Protein AF-A0A3P6BP16-F1 (afdb_monomer)

pLDDT: mean 71.6, std 18.31, range [32.06, 95.88]

Structure (mmCIF, N/CA/C/O backbone):
data_AF-A0A3P6BP16-F1
#
_entry.id   AF-A0A3P6BP16-F1
#
loop_
_atom_site.group_PDB
_atom_site.id
_atom_site.type_symbol
_atom_site.label_atom_id
_atom_site.label_alt_id
_atom_site.label_comp_id
_atom_site.label_asym_id
_atom_site.label_entity_id
_atom_site.label_seq_id
_atom_site.pdbx_PDB_ins_code
_atom_site.Cartn_x
_atom_site.Cartn_y
_atom_site.Cartn_z
_atom_site.occupancy
_atom_site.B_iso_or_equiv
_atom_site.auth_seq_id
_atom_site.auth_comp_id
_atom_site.auth_asym_id
_atom_site.auth_atom_id
_atom_site.pdbx_PDB_model_num
ATOM 1 N N . MET A 1 1 ? 24.454 -41.498 15.117 1.00 43.28 1 MET A N 1
ATOM 2 C CA . MET A 1 1 ? 23.565 -40.425 14.625 1.00 43.28 1 MET A CA 1
ATOM 3 C C . MET A 1 1 ? 24.424 -39.395 13.906 1.00 43.28 1 MET A C 1
ATOM 5 O O . MET A 1 1 ? 25.051 -38.632 14.609 1.00 43.28 1 MET A O 1
ATOM 9 N N . CYS A 1 2 ? 24.535 -39.438 12.570 1.00 41.72 2 CYS A N 1
ATOM 10 C CA . CYS A 1 2 ? 25.146 -38.381 11.728 1.00 41.72 2 CYS A CA 1
ATOM 11 C C . CYS A 1 2 ? 24.807 -38.593 10.228 1.00 4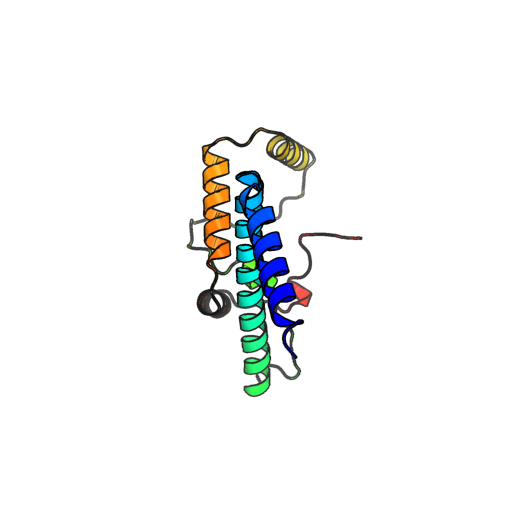1.72 2 CYS A C 1
ATOM 13 O O . CYS A 1 2 ? 25.635 -38.348 9.363 1.00 41.72 2 CYS A O 1
ATOM 15 N N . TYR A 1 3 ? 23.610 -39.095 9.896 1.00 34.28 3 TYR A N 1
ATOM 16 C CA . TYR A 1 3 ? 23.194 -39.267 8.489 1.00 34.28 3 TYR A CA 1
ATOM 17 C C . TYR A 1 3 ? 22.242 -38.163 7.995 1.00 34.28 3 TYR A C 1
ATOM 19 O O . TYR A 1 3 ? 22.070 -38.012 6.794 1.00 34.28 3 TYR A O 1
ATOM 27 N N . GLY A 1 4 ? 21.652 -37.359 8.891 1.00 39.31 4 GLY A N 1
ATOM 28 C CA . GLY A 1 4 ? 20.679 -36.318 8.521 1.00 39.31 4 GLY A CA 1
ATOM 29 C C . GLY A 1 4 ? 21.294 -35.009 8.007 1.00 39.31 4 GLY A C 1
ATOM 30 O O . GLY A 1 4 ? 20.729 -34.375 7.123 1.00 39.31 4 GLY A O 1
ATOM 31 N N . THR A 1 5 ? 22.466 -34.613 8.513 1.00 46.94 5 THR A N 1
ATOM 32 C CA . THR A 1 5 ? 23.090 -33.316 8.179 1.00 46.94 5 THR A CA 1
ATOM 33 C C . THR A 1 5 ? 23.734 -33.315 6.791 1.00 46.94 5 THR A C 1
ATOM 35 O O . THR A 1 5 ? 23.593 -32.349 6.047 1.00 46.94 5 THR A O 1
ATOM 38 N N . LEU A 1 6 ? 24.344 -34.440 6.397 1.00 44.06 6 LEU A N 1
ATOM 39 C CA . LEU A 1 6 ? 24.970 -34.617 5.081 1.00 44.06 6 LEU A CA 1
ATOM 40 C C . LEU A 1 6 ? 23.956 -34.535 3.934 1.00 44.06 6 LEU A C 1
ATOM 42 O O . LEU A 1 6 ? 24.267 -33.981 2.888 1.00 44.06 6 LEU A O 1
ATOM 46 N N . VAL A 1 7 ? 22.729 -35.030 4.126 1.00 50.59 7 VAL A N 1
ATOM 47 C CA . VAL A 1 7 ? 21.682 -34.947 3.094 1.00 50.59 7 VAL A CA 1
ATOM 48 C C . VAL A 1 7 ? 21.202 -33.504 2.926 1.00 50.59 7 VAL A C 1
ATOM 50 O O . VAL A 1 7 ? 20.963 -33.077 1.804 1.00 50.59 7 VAL A O 1
ATOM 53 N N . CYS A 1 8 ? 21.131 -32.723 4.007 1.00 45.81 8 CYS A N 1
ATOM 54 C CA . CYS A 1 8 ? 20.711 -31.322 3.952 1.00 45.81 8 CYS A CA 1
ATOM 55 C C . CYS A 1 8 ? 21.766 -30.432 3.269 1.00 45.81 8 CYS A C 1
ATOM 57 O O . CYS A 1 8 ? 21.426 -29.632 2.399 1.00 45.81 8 CYS A O 1
ATOM 59 N N . GLU A 1 9 ? 23.053 -30.629 3.574 1.00 45.97 9 GLU A N 1
ATOM 60 C CA . GLU A 1 9 ? 24.145 -29.943 2.869 1.00 45.97 9 GLU A CA 1
ATOM 61 C C . GLU A 1 9 ? 24.253 -30.378 1.405 1.00 45.97 9 GLU A C 1
ATOM 63 O O . GLU A 1 9 ? 24.443 -29.529 0.539 1.00 45.97 9 GLU A O 1
ATOM 68 N N . GLN A 1 10 ? 24.059 -31.665 1.092 1.00 49.94 10 GLN A N 1
ATOM 69 C CA . GLN A 1 10 ? 24.078 -32.156 -0.289 1.00 49.94 10 GLN A CA 1
ATOM 70 C C . GLN A 1 10 ? 22.886 -31.627 -1.102 1.00 49.94 10 GLN A C 1
ATOM 72 O O . GLN A 1 10 ? 23.045 -31.318 -2.282 1.00 49.94 10 GLN A O 1
ATOM 77 N N . VAL A 1 11 ? 21.705 -31.492 -0.487 1.00 54.50 11 VAL A N 1
ATOM 78 C CA . VAL A 1 11 ? 20.506 -30.911 -1.112 1.00 54.50 11 VAL A CA 1
ATOM 79 C C . VAL A 1 11 ? 20.673 -29.404 -1.308 1.00 54.50 11 VAL A C 1
ATOM 81 O O . VAL A 1 11 ? 20.390 -28.924 -2.401 1.00 54.50 11 VAL A O 1
ATOM 84 N N . SER A 1 12 ? 21.227 -28.674 -0.333 1.00 52.12 12 SER A N 1
ATOM 85 C CA . SER A 1 12 ? 21.605 -27.259 -0.497 1.00 52.12 12 SER A CA 1
ATOM 86 C C . SER A 1 12 ? 22.673 -27.070 -1.576 1.00 52.12 12 SER A C 1
ATOM 88 O O . SER A 1 12 ? 22.546 -26.188 -2.421 1.00 52.12 12 SER A O 1
ATOM 90 N N . TYR A 1 13 ? 23.690 -27.934 -1.616 1.00 49.62 13 TYR A N 1
ATOM 91 C CA . TYR A 1 13 ? 24.739 -27.905 -2.633 1.00 49.62 13 TYR A CA 1
ATOM 92 C C . TYR A 1 13 ? 24.188 -28.242 -4.023 1.00 49.62 13 TYR A C 1
ATOM 94 O O . TYR A 1 13 ? 24.570 -27.607 -5.000 1.00 49.62 13 TYR A O 1
ATOM 102 N N . LEU A 1 14 ? 23.250 -29.189 -4.142 1.00 47.31 14 LEU A N 1
ATOM 103 C CA . LEU A 1 14 ? 22.572 -29.507 -5.402 1.00 47.31 14 LEU A CA 1
ATOM 104 C C . LEU A 1 14 ? 21.602 -28.397 -5.837 1.00 47.31 14 LEU A C 1
ATOM 106 O O . LEU A 1 14 ? 21.587 -28.066 -7.018 1.00 47.31 14 LEU A O 1
ATOM 110 N N . LEU A 1 15 ? 20.872 -27.756 -4.919 1.00 51.06 15 LEU A N 1
ATOM 111 C CA . LEU A 1 15 ? 20.064 -26.558 -5.195 1.00 51.06 15 LEU A CA 1
ATOM 112 C C . LEU A 1 15 ? 20.942 -25.387 -5.667 1.00 51.06 15 LEU A C 1
ATOM 114 O O . LEU A 1 15 ? 20.627 -24.735 -6.662 1.00 51.06 15 LEU A O 1
ATOM 118 N N . GLN A 1 16 ? 22.101 -25.179 -5.039 1.00 51.88 16 GLN A N 1
ATOM 119 C CA . GLN A 1 16 ? 23.077 -24.159 -5.432 1.00 51.88 16 GLN A CA 1
ATOM 120 C C . GLN A 1 16 ? 23.767 -24.488 -6.772 1.00 51.88 16 GLN A C 1
ATOM 122 O O . GLN A 1 16 ? 24.038 -23.597 -7.583 1.00 51.88 16 GLN A O 1
ATOM 127 N N . LYS A 1 17 ? 24.003 -25.776 -7.060 1.00 48.69 17 LYS A N 1
ATOM 128 C CA . LYS A 1 17 ? 24.603 -26.258 -8.317 1.00 48.69 17 LYS A CA 1
ATOM 129 C C . LYS A 1 17 ? 23.615 -26.268 -9.490 1.00 48.69 17 LYS A C 1
ATOM 131 O O . LYS A 1 17 ? 24.028 -26.082 -10.631 1.00 48.69 17 LYS A O 1
ATOM 136 N N . MET A 1 18 ? 22.318 -26.432 -9.220 1.00 48.66 18 MET A N 1
ATOM 137 C CA . MET A 1 18 ? 21.248 -26.253 -10.211 1.00 48.66 18 MET A CA 1
ATOM 138 C C . MET A 1 18 ? 20.934 -24.770 -10.458 1.00 48.66 18 MET A C 1
ATOM 140 O O . MET A 1 18 ? 20.564 -24.404 -11.570 1.00 48.66 18 MET A O 1
ATOM 144 N N . SER A 1 19 ? 21.163 -23.903 -9.467 1.00 52.19 19 SER A N 1
ATOM 145 C CA . SER A 1 19 ? 21.047 -22.443 -9.602 1.00 52.19 19 SER A CA 1
ATOM 146 C C . SER A 1 19 ? 22.183 -21.818 -10.434 1.00 52.19 19 SER A C 1
ATOM 148 O O . SER A 1 19 ? 21.982 -20.841 -11.149 1.00 52.19 19 SER A O 1
ATOM 150 N N . SER A 1 20 ? 23.375 -22.418 -10.455 1.00 52.59 20 SER A N 1
ATOM 151 C CA . SER A 1 20 ? 24.569 -21.828 -11.094 1.00 52.59 20 SER A CA 1
ATOM 152 C C . SER A 1 20 ? 24.639 -21.951 -12.627 1.00 52.59 20 SER A C 1
ATOM 154 O O . SER A 1 20 ? 25.635 -21.548 -13.228 1.00 52.59 20 SER A O 1
ATOM 156 N N . ARG A 1 21 ? 23.592 -22.469 -13.286 1.00 53.81 21 ARG A N 1
ATOM 157 C CA . ARG A 1 21 ? 23.443 -22.440 -14.757 1.00 53.81 21 ARG A CA 1
ATOM 158 C C . ARG A 1 21 ? 22.032 -22.064 -15.201 1.00 53.81 21 ARG A C 1
ATOM 160 O O . ARG A 1 21 ? 21.553 -22.540 -16.229 1.00 53.81 21 ARG A O 1
ATOM 167 N N . CYS A 1 22 ? 21.345 -21.230 -14.432 1.00 58.06 22 CYS A N 1
ATOM 168 C CA . CYS A 1 22 ? 20.142 -20.597 -14.946 1.00 58.06 22 CYS A CA 1
ATOM 169 C C . CYS A 1 22 ? 20.548 -19.534 -15.987 1.00 58.06 22 CYS A C 1
ATOM 171 O O . CYS A 1 22 ? 21.560 -18.850 -15.833 1.00 58.06 22 CYS A O 1
ATOM 173 N N . HIS A 1 23 ? 19.811 -19.441 -17.099 1.00 56.22 23 HIS A N 1
ATOM 174 C CA . HIS A 1 23 ? 20.034 -18.383 -18.088 1.00 56.22 23 HIS A CA 1
ATOM 175 C C . HIS A 1 23 ? 19.978 -17.024 -17.360 1.00 56.22 23 HIS A C 1
ATOM 177 O O . HIS A 1 23 ? 19.139 -16.884 -16.469 1.00 56.22 23 HIS A O 1
ATOM 183 N N . PRO A 1 24 ? 20.792 -16.011 -17.707 1.00 64.81 24 PRO A N 1
ATOM 184 C CA . PRO A 1 24 ? 20.789 -14.716 -17.011 1.00 64.81 24 PRO A CA 1
ATOM 185 C C . PRO A 1 24 ? 19.386 -14.095 -16.860 1.00 64.81 24 PRO A C 1
ATOM 187 O O . PRO A 1 24 ? 19.079 -13.460 -15.854 1.00 64.81 24 PRO A O 1
ATOM 190 N N . ASN A 1 25 ? 18.493 -14.361 -17.821 1.00 67.12 25 ASN A N 1
ATOM 191 C CA . ASN A 1 25 ? 17.085 -13.951 -17.753 1.00 67.12 25 ASN A CA 1
ATOM 192 C C . ASN A 1 25 ? 16.285 -14.653 -16.641 1.00 67.12 25 ASN A C 1
ATOM 194 O O . ASN A 1 25 ? 15.398 -14.038 -16.065 1.00 67.12 25 ASN A O 1
ATOM 198 N N . CYS A 1 26 ? 16.588 -15.910 -16.313 1.00 68.44 26 CYS A N 1
ATOM 199 C CA . CYS A 1 26 ? 15.937 -16.646 -15.227 1.00 68.44 26 CYS A CA 1
ATOM 200 C C . CYS A 1 26 ? 16.364 -16.120 -13.854 1.00 68.44 26 CYS A C 1
ATOM 202 O O . CYS A 1 26 ? 15.523 -15.976 -12.974 1.00 68.44 26 CYS A O 1
ATOM 204 N N . GLN A 1 27 ? 17.646 -15.789 -13.678 1.00 66.12 27 GLN A N 1
ATOM 205 C CA . GLN A 1 27 ? 18.131 -15.186 -12.434 1.00 66.12 27 GLN A CA 1
ATOM 206 C C . GLN A 1 27 ? 17.522 -13.798 -12.217 1.00 66.12 27 GLN A C 1
ATOM 208 O O . GLN A 1 27 ? 17.063 -13.489 -11.121 1.00 66.12 27 GLN A O 1
ATOM 213 N N . ARG A 1 28 ? 17.455 -12.988 -13.281 1.00 66.12 28 ARG A N 1
ATOM 214 C CA . ARG A 1 28 ? 16.801 -11.676 -13.245 1.00 66.12 28 ARG A CA 1
ATOM 215 C C . ARG A 1 28 ? 15.305 -11.796 -12.946 1.00 66.12 28 ARG A C 1
ATOM 217 O O . ARG A 1 28 ? 14.801 -11.032 -12.138 1.00 66.12 28 ARG A O 1
ATOM 224 N N . ALA A 1 29 ? 14.614 -12.763 -13.549 1.00 66.50 29 ALA A N 1
ATOM 225 C CA . ALA A 1 29 ? 13.199 -13.010 -13.275 1.00 66.50 29 ALA A CA 1
ATOM 226 C C . ALA A 1 29 ? 12.953 -13.470 -11.829 1.00 66.50 29 ALA A C 1
ATOM 228 O O . ALA A 1 29 ? 11.989 -13.036 -11.209 1.00 66.50 29 ALA A O 1
ATOM 229 N N . ALA A 1 30 ? 13.830 -14.316 -11.278 1.00 68.62 30 ALA A N 1
ATOM 230 C CA . ALA A 1 30 ? 13.735 -14.761 -9.890 1.00 68.62 30 ALA A CA 1
ATOM 231 C C . ALA A 1 30 ? 13.965 -13.609 -8.900 1.00 68.62 30 ALA A C 1
ATOM 233 O O . ALA A 1 30 ? 13.160 -13.432 -7.992 1.00 68.62 30 ALA A O 1
ATOM 234 N N . ALA A 1 31 ? 15.005 -12.795 -9.115 1.00 66.44 31 ALA A N 1
ATOM 235 C CA . ALA A 1 31 ? 15.277 -11.619 -8.290 1.00 66.44 31 ALA A CA 1
ATOM 236 C C . ALA A 1 31 ? 14.134 -10.595 -8.368 1.00 66.44 31 ALA A C 1
ATOM 238 O O . ALA A 1 31 ? 13.660 -10.131 -7.340 1.00 66.44 31 ALA A O 1
ATOM 239 N N . ALA A 1 32 ? 13.628 -10.317 -9.575 1.00 63.16 32 ALA A N 1
ATOM 240 C CA . ALA A 1 32 ? 12.497 -9.415 -9.781 1.00 63.16 32 ALA A CA 1
ATOM 241 C C . ALA A 1 32 ? 11.216 -9.896 -9.079 1.00 63.16 32 ALA A C 1
ATOM 243 O O . ALA A 1 32 ? 10.436 -9.076 -8.605 1.00 63.16 32 ALA A O 1
ATOM 244 N N . LYS A 1 33 ? 11.006 -11.215 -9.001 1.00 70.19 33 LYS A N 1
ATOM 245 C CA . LYS A 1 33 ? 9.878 -11.804 -8.278 1.00 70.19 33 LYS A CA 1
ATOM 246 C C . LYS A 1 33 ? 10.039 -11.687 -6.759 1.00 70.19 33 LYS A C 1
ATOM 248 O O . LYS A 1 33 ? 9.117 -11.247 -6.092 1.00 70.19 33 LYS A O 1
ATOM 253 N N . GLU A 1 34 ? 11.204 -12.043 -6.217 1.00 69.50 34 GLU A N 1
ATOM 254 C CA . GLU A 1 34 ? 11.487 -11.939 -4.773 1.00 69.50 34 GLU A CA 1
ATOM 255 C C . GLU A 1 34 ? 11.309 -10.504 -4.247 1.00 69.50 34 GLU A C 1
ATOM 257 O O . GLU A 1 34 ? 10.860 -10.265 -3.121 1.00 69.50 34 GLU A O 1
ATOM 262 N N . GLU A 1 35 ? 11.661 -9.553 -5.101 1.00 66.06 35 GLU A N 1
ATOM 263 C CA . GLU A 1 35 ? 11.527 -8.123 -4.900 1.00 66.06 35 GLU A CA 1
ATOM 264 C C . GLU A 1 35 ? 10.067 -7.629 -4.931 1.00 66.06 35 GLU A C 1
ATOM 266 O O . GLU A 1 35 ? 9.674 -6.850 -4.060 1.00 66.06 35 GLU A O 1
ATOM 271 N N . ASP A 1 36 ? 9.250 -8.098 -5.877 1.00 71.75 36 ASP A N 1
ATOM 272 C CA . ASP A 1 36 ? 7.804 -7.819 -5.923 1.00 71.75 36 ASP A CA 1
ATOM 273 C C . ASP A 1 36 ? 7.097 -8.371 -4.675 1.00 71.75 36 ASP A C 1
ATOM 275 O O . ASP A 1 36 ? 6.393 -7.642 -3.970 1.00 71.75 36 ASP A O 1
ATOM 279 N N . ASP A 1 37 ? 7.439 -9.607 -4.291 1.00 80.56 37 ASP A N 1
ATOM 280 C CA . ASP A 1 37 ? 6.961 -10.220 -3.052 1.00 80.56 37 ASP A CA 1
ATOM 281 C C . ASP A 1 37 ? 7.370 -9.376 -1.817 1.00 80.56 37 ASP A C 1
ATOM 283 O O . ASP A 1 37 ? 6.698 -9.389 -0.784 1.00 80.56 37 ASP A O 1
ATOM 287 N N . SER A 1 38 ? 8.491 -8.640 -1.874 1.00 84.50 38 SER A N 1
ATOM 288 C CA . SER A 1 38 ? 8.927 -7.750 -0.787 1.00 84.50 38 SER A CA 1
ATOM 289 C C . SER A 1 38 ? 8.042 -6.515 -0.651 1.00 84.50 38 SER A C 1
ATOM 291 O O . SER A 1 38 ? 7.683 -6.142 0.471 1.00 84.50 38 SER A O 1
ATOM 293 N N . ALA A 1 39 ? 7.671 -5.903 -1.774 1.00 85.75 39 ALA A N 1
ATOM 294 C CA . ALA A 1 39 ? 6.770 -4.760 -1.804 1.00 85.75 39 ALA A CA 1
ATOM 295 C C . ALA A 1 39 ? 5.374 -5.138 -1.289 1.00 85.75 39 ALA A C 1
ATOM 297 O O . ALA A 1 39 ? 4.813 -4.439 -0.441 1.00 85.75 39 ALA A O 1
ATOM 298 N N . GLU A 1 40 ? 4.854 -6.288 -1.726 1.00 88.69 40 GLU A N 1
ATOM 299 C CA . GLU A 1 40 ? 3.571 -6.831 -1.271 1.00 88.69 40 GLU A CA 1
ATOM 300 C C . GLU A 1 40 ? 3.570 -7.088 0.243 1.00 88.69 40 GLU A C 1
ATOM 302 O O . GLU A 1 40 ? 2.645 -6.684 0.959 1.00 88.69 40 GLU A O 1
ATOM 307 N N . ARG A 1 41 ? 4.647 -7.687 0.773 1.00 90.62 41 ARG A N 1
ATOM 308 C CA . ARG A 1 41 ? 4.812 -7.885 2.222 1.00 90.62 41 ARG A CA 1
ATOM 309 C C . ARG A 1 41 ? 4.820 -6.559 2.981 1.00 90.62 41 ARG A C 1
ATOM 311 O O . ARG A 1 41 ? 4.137 -6.443 4.000 1.00 90.62 41 ARG A O 1
ATOM 318 N N . ALA A 1 42 ? 5.569 -5.561 2.510 1.00 92.44 42 ALA A N 1
ATOM 319 C CA . ALA A 1 42 ? 5.630 -4.248 3.151 1.00 92.44 42 ALA A CA 1
ATOM 320 C C . ALA A 1 42 ? 4.253 -3.562 3.183 1.00 92.44 42 ALA A C 1
ATOM 322 O O . ALA A 1 42 ? 3.827 -3.074 4.236 1.00 92.44 42 ALA A O 1
ATOM 323 N N . ALA A 1 43 ? 3.534 -3.586 2.061 1.00 92.19 43 ALA A N 1
ATOM 324 C CA . ALA A 1 43 ? 2.190 -3.038 1.946 1.00 92.19 43 ALA A CA 1
ATOM 325 C C . ALA A 1 43 ? 1.186 -3.752 2.860 1.00 92.19 43 ALA A C 1
ATOM 327 O O . ALA A 1 43 ? 0.403 -3.097 3.546 1.00 92.19 43 ALA A O 1
ATOM 328 N N . THR A 1 44 ? 1.252 -5.082 2.937 1.00 93.94 44 THR A N 1
ATOM 329 C CA . THR A 1 44 ? 0.402 -5.891 3.821 1.00 93.94 44 THR A CA 1
ATOM 330 C C . THR A 1 44 ? 0.631 -5.546 5.291 1.00 93.94 44 THR A C 1
ATOM 332 O O . THR A 1 44 ? -0.320 -5.337 6.047 1.00 93.94 44 THR A O 1
ATOM 335 N N . VAL A 1 45 ? 1.895 -5.433 5.712 1.00 95.88 45 VAL A N 1
ATOM 336 C CA . VAL A 1 45 ? 2.236 -5.018 7.080 1.00 95.88 45 VAL A CA 1
ATOM 337 C C . VAL A 1 45 ? 1.696 -3.617 7.367 1.00 95.88 45 VAL A C 1
ATOM 339 O O . VAL A 1 45 ? 1.067 -3.413 8.404 1.00 95.88 45 VAL A O 1
ATOM 342 N N . ALA A 1 46 ? 1.881 -2.661 6.454 1.00 95.56 46 ALA A N 1
ATOM 343 C CA . ALA A 1 46 ? 1.375 -1.301 6.621 1.00 95.56 46 ALA A CA 1
ATOM 344 C C . ALA A 1 46 ? -0.161 -1.250 6.711 1.00 95.56 46 ALA A C 1
ATOM 346 O O . ALA A 1 46 ? -0.694 -0.614 7.622 1.00 95.56 46 ALA A O 1
ATOM 347 N N . ALA A 1 47 ? -0.875 -1.955 5.830 1.00 93.69 47 ALA A N 1
ATOM 348 C CA . ALA A 1 47 ? -2.334 -2.039 5.858 1.00 93.69 47 ALA A CA 1
ATOM 349 C C . ALA A 1 47 ? -2.841 -2.624 7.184 1.00 93.69 47 ALA A C 1
ATOM 351 O O . ALA A 1 47 ? -3.747 -2.060 7.801 1.00 93.69 47 ALA A O 1
ATOM 352 N N . ASN A 1 48 ? -2.211 -3.689 7.687 1.00 94.81 48 ASN A N 1
ATOM 353 C CA . ASN A 1 48 ? -2.556 -4.290 8.977 1.00 94.81 48 ASN A CA 1
ATOM 354 C C . ASN A 1 48 ? -2.270 -3.363 10.163 1.00 94.81 48 ASN A C 1
ATOM 356 O O . ASN A 1 48 ? -3.088 -3.274 11.084 1.00 94.81 48 ASN A O 1
ATOM 360 N N . LEU A 1 49 ? -1.145 -2.642 10.141 1.00 95.31 49 LEU A N 1
ATOM 361 C CA . LEU A 1 49 ? -0.825 -1.634 11.153 1.00 95.31 49 LEU A CA 1
ATOM 362 C C . LEU A 1 49 ? -1.878 -0.522 11.179 1.00 95.31 49 LEU A C 1
ATOM 364 O O . LEU A 1 49 ? -2.359 -0.175 12.256 1.00 95.31 49 LEU A O 1
ATOM 368 N N . ILE A 1 50 ? -2.277 -0.002 10.014 1.00 94.12 50 ILE A N 1
ATOM 369 C CA . ILE A 1 50 ? -3.309 1.039 9.911 1.00 94.12 50 ILE A CA 1
ATOM 370 C C . ILE A 1 50 ? -4.658 0.510 10.404 1.00 94.12 50 ILE A C 1
ATOM 372 O O . ILE A 1 50 ? -5.280 1.143 11.258 1.00 94.12 50 ILE A O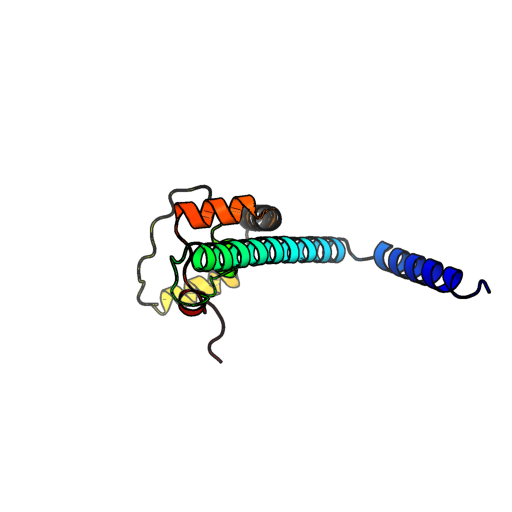 1
ATOM 376 N N . SER A 1 51 ? -5.078 -0.660 9.917 1.00 92.62 51 SER A N 1
ATOM 377 C CA . SER A 1 51 ? -6.342 -1.304 10.300 1.00 92.62 51 SER A CA 1
ATOM 378 C C . SER A 1 51 ? -6.421 -1.476 11.820 1.00 92.62 51 SER A C 1
ATOM 380 O O . SER A 1 51 ? -7.377 -1.052 12.467 1.00 92.62 51 SER A O 1
ATOM 382 N N . THR A 1 52 ? -5.353 -2.006 12.418 1.00 93.69 52 THR A N 1
ATOM 383 C CA . THR A 1 52 ? -5.264 -2.237 13.864 1.00 93.69 52 THR A CA 1
ATOM 384 C C . THR A 1 52 ? -5.251 -0.928 14.651 1.00 93.69 52 THR A C 1
ATOM 386 O O . THR A 1 52 ? -5.992 -0.781 15.625 1.00 93.69 52 THR A O 1
ATOM 389 N N . ALA A 1 53 ? -4.441 0.050 14.233 1.00 95.00 53 ALA A N 1
ATOM 390 C CA . ALA A 1 53 ? -4.336 1.336 14.914 1.00 95.00 53 ALA A CA 1
ATOM 391 C C . ALA A 1 53 ? -5.682 2.069 14.948 1.00 95.00 53 ALA A C 1
ATOM 393 O O . ALA A 1 53 ? -6.056 2.623 15.981 1.00 95.00 53 ALA A O 1
ATOM 394 N N . ARG A 1 54 ? -6.446 2.036 13.851 1.00 93.38 54 ARG A N 1
ATOM 395 C CA . ARG A 1 54 ? -7.755 2.694 13.776 1.00 93.38 54 ARG A CA 1
ATOM 396 C C . ARG A 1 54 ? -8.797 2.064 14.692 1.00 93.38 54 ARG A C 1
ATOM 398 O O . ARG A 1 54 ? -9.575 2.801 15.298 1.00 93.38 54 ARG A O 1
ATOM 405 N N . VAL A 1 55 ? -8.770 0.744 14.866 1.00 92.56 55 VAL A N 1
ATOM 406 C CA . VAL A 1 55 ? -9.616 0.048 15.848 1.00 92.56 55 VAL A CA 1
ATOM 407 C C . VAL A 1 55 ? -9.215 0.416 17.279 1.00 92.56 55 VAL A C 1
ATOM 409 O O . VAL A 1 55 ? -10.071 0.793 18.078 1.00 92.56 55 VAL A O 1
ATOM 412 N N . ILE A 1 56 ? -7.916 0.375 17.606 1.00 94.75 56 ILE A N 1
ATOM 413 C CA . ILE A 1 56 ? -7.404 0.710 18.951 1.00 94.75 56 ILE A CA 1
ATOM 414 C C . ILE A 1 56 ? -7.763 2.149 19.335 1.00 94.75 56 ILE A C 1
ATOM 416 O O . ILE A 1 56 ? -8.186 2.415 20.461 1.00 94.75 56 ILE A O 1
ATOM 420 N N . LEU A 1 57 ? -7.628 3.075 18.387 1.00 94.88 57 LEU A N 1
ATOM 421 C CA . LEU A 1 57 ? -7.949 4.488 18.572 1.00 94.88 57 LEU A CA 1
ATOM 422 C C . LEU A 1 57 ? -9.453 4.787 18.465 1.00 94.88 57 LEU A C 1
ATOM 424 O O . LEU A 1 57 ? -9.841 5.947 18.594 1.00 94.88 57 LEU A O 1
ATOM 428 N N . LYS A 1 58 ? -10.301 3.767 18.259 1.00 92.38 58 LYS A N 1
ATOM 429 C CA . LYS A 1 58 ? -11.763 3.884 18.103 1.00 92.38 58 LYS A CA 1
ATOM 430 C C . LYS A 1 58 ? -12.182 4.829 16.971 1.00 92.38 58 LYS A C 1
ATOM 432 O O . LYS A 1 58 ? -13.235 5.460 17.039 1.00 92.38 58 LYS A O 1
ATOM 437 N N . LEU A 1 59 ? -11.344 4.931 15.941 1.00 89.62 59 LEU A N 1
ATOM 438 C CA . LEU A 1 59 ? -11.657 5.649 14.707 1.00 89.62 59 LEU A CA 1
ATOM 439 C C . LEU A 1 59 ? -12.566 4.815 13.804 1.00 89.62 59 LEU A C 1
ATOM 441 O O . LEU A 1 59 ? -13.395 5.376 13.094 1.00 89.62 59 LEU A O 1
ATOM 445 N N . ASP A 1 60 ? -12.439 3.490 13.882 1.00 88.94 60 ASP A N 1
ATOM 446 C CA . ASP A 1 60 ? -13.378 2.549 13.285 1.00 88.94 60 ASP A CA 1
ATOM 447 C C . ASP A 1 60 ? -14.155 1.821 14.387 1.00 88.94 60 ASP A C 1
ATOM 449 O O . ASP A 1 60 ? -13.604 1.436 15.420 1.00 88.94 60 ASP A O 1
ATOM 453 N N . ARG A 1 61 ? -15.463 1.649 14.164 1.00 86.44 61 ARG A N 1
ATOM 454 C CA . ARG A 1 61 ? -16.357 0.927 15.085 1.00 86.44 61 ARG A CA 1
ATOM 455 C C . ARG A 1 61 ? -16.055 -0.574 15.115 1.00 86.44 61 ARG A C 1
ATOM 457 O O . ARG A 1 61 ? -16.256 -1.218 16.140 1.00 86.44 61 ARG A O 1
ATOM 464 N N . GLU A 1 62 ? -15.594 -1.104 13.989 1.00 88.94 62 GLU A N 1
ATOM 465 C CA . GLU A 1 62 ? -15.277 -2.509 13.749 1.00 88.94 62 GLU A CA 1
ATOM 466 C C . GLU A 1 62 ? -13.976 -2.587 12.948 1.00 88.94 62 GLU A C 1
ATOM 468 O O . GLU A 1 62 ? -13.558 -1.600 12.333 1.00 88.94 62 GLU A O 1
ATOM 473 N N . PHE A 1 63 ? -13.330 -3.754 12.957 1.00 89.06 63 PHE A N 1
ATOM 474 C CA . PHE A 1 63 ? -12.129 -3.966 12.158 1.00 89.06 63 PHE A CA 1
ATOM 475 C C . PHE A 1 63 ? -12.430 -3.713 10.681 1.00 89.06 63 PHE A C 1
ATOM 477 O O . PHE A 1 63 ? -13.296 -4.355 10.095 1.00 89.06 63 PHE A O 1
ATOM 484 N N . THR A 1 64 ? -11.722 -2.745 10.105 1.00 88.25 64 THR A N 1
ATOM 485 C CA . THR A 1 64 ? -11.837 -2.384 8.695 1.00 88.25 64 THR A CA 1
ATOM 486 C C . THR A 1 64 ? -10.556 -2.800 8.000 1.00 88.25 64 THR A C 1
ATOM 488 O O . THR A 1 64 ? -9.483 -2.319 8.356 1.00 88.25 64 THR A O 1
ATOM 491 N N . GLU A 1 65 ? -10.675 -3.681 7.013 1.00 88.31 65 GLU A N 1
ATOM 492 C CA . GLU A 1 65 ? -9.547 -4.087 6.187 1.00 88.31 65 GLU A CA 1
ATOM 493 C C . GLU A 1 65 ? -9.245 -3.003 5.147 1.00 88.31 65 GLU A C 1
ATOM 495 O O . GLU A 1 65 ? -10.116 -2.561 4.387 1.00 88.31 65 GLU A O 1
ATOM 500 N N . TYR A 1 66 ? -8.001 -2.537 5.139 1.00 89.56 66 TYR A N 1
ATOM 501 C CA . TYR A 1 66 ? -7.518 -1.509 4.223 1.00 89.56 66 TYR A CA 1
ATOM 502 C C . TYR A 1 66 ? -6.710 -2.117 3.074 1.00 89.56 66 TYR A C 1
ATOM 504 O O . TYR A 1 66 ? -6.052 -3.142 3.233 1.00 89.56 66 TYR A O 1
ATOM 512 N N . SER A 1 67 ? -6.753 -1.482 1.900 1.00 89.50 67 SER A N 1
ATOM 513 C CA . SER A 1 67 ? -6.153 -2.042 0.685 1.00 89.50 67 SER A CA 1
ATOM 514 C C . SER A 1 67 ? -4.622 -1.994 0.698 1.00 89.50 67 SER A C 1
ATOM 516 O O . SER A 1 67 ? -4.025 -0.928 0.537 1.00 89.50 67 SER A O 1
ATOM 518 N N . ALA A 1 68 ? -3.974 -3.158 0.808 1.00 90.94 68 ALA A N 1
ATOM 519 C CA . ALA A 1 68 ? -2.530 -3.281 0.606 1.00 90.94 68 ALA A CA 1
ATOM 520 C C . ALA A 1 68 ? -2.137 -2.978 -0.851 1.00 90.94 68 ALA A C 1
ATOM 522 O O . ALA A 1 68 ? -1.145 -2.297 -1.096 1.00 90.94 68 ALA A O 1
ATOM 523 N N . GLN A 1 69 ? -2.954 -3.391 -1.824 1.00 88.50 69 GLN A N 1
ATOM 524 C CA . GLN A 1 69 ? -2.677 -3.153 -3.242 1.00 88.50 69 GLN A CA 1
ATOM 525 C C . GLN A 1 69 ? -2.617 -1.656 -3.576 1.00 88.50 69 GLN A C 1
ATOM 527 O O . GLN A 1 69 ? -1.755 -1.224 -4.336 1.00 88.50 69 GLN A O 1
ATOM 532 N N . PHE A 1 70 ? -3.462 -0.840 -2.934 1.00 89.56 70 PHE A N 1
ATOM 533 C CA . PHE A 1 70 ? -3.390 0.617 -3.066 1.00 89.56 70 PHE A CA 1
ATOM 534 C C . PHE A 1 70 ? -2.006 1.147 -2.680 1.00 89.56 70 PHE A C 1
ATOM 536 O O . PHE A 1 70 ? -1.472 2.030 -3.347 1.00 89.56 70 PHE A O 1
ATOM 543 N N . LEU A 1 71 ? -1.403 0.592 -1.629 1.00 90.69 71 LEU A N 1
ATOM 544 C CA . LEU A 1 71 ? -0.075 0.989 -1.176 1.00 90.69 71 LEU A CA 1
ATOM 545 C C . LEU A 1 71 ? 1.012 0.537 -2.153 1.00 90.69 71 LEU A C 1
ATOM 547 O O . LEU A 1 71 ? 1.910 1.320 -2.440 1.00 90.69 71 LEU A O 1
ATOM 551 N N . VAL A 1 72 ? 0.913 -0.671 -2.712 1.00 87.88 72 VAL A N 1
ATOM 552 C CA . VAL A 1 72 ? 1.844 -1.143 -3.754 1.00 87.88 72 VAL A CA 1
ATOM 553 C C . VAL A 1 72 ? 1.826 -0.211 -4.972 1.00 87.88 72 VAL A C 1
ATOM 555 O O . VAL A 1 72 ? 2.878 0.132 -5.515 1.00 87.88 72 VAL A O 1
ATOM 558 N N . ASP A 1 73 ? 0.641 0.256 -5.369 1.00 85.75 73 ASP A N 1
ATOM 559 C CA . ASP A 1 73 ? 0.482 1.091 -6.558 1.00 85.75 73 ASP A CA 1
ATOM 560 C C . ASP A 1 73 ? 0.861 2.563 -6.337 1.00 85.75 73 ASP A C 1
ATOM 562 O O . ASP A 1 73 ? 1.356 3.204 -7.266 1.00 85.75 73 ASP A O 1
ATOM 566 N N . ASN A 1 74 ? 0.672 3.094 -5.122 1.00 85.25 74 ASN A N 1
ATOM 567 C CA . ASN A 1 74 ? 0.768 4.535 -4.855 1.00 85.25 74 ASN A CA 1
ATOM 568 C C . ASN A 1 74 ? 1.937 4.950 -3.941 1.00 85.25 74 ASN A C 1
ATOM 570 O O . ASN A 1 74 ? 2.267 6.137 -3.894 1.00 85.25 74 ASN A O 1
ATOM 574 N N . ALA A 1 75 ? 2.615 4.023 -3.247 1.00 83.81 75 ALA A N 1
ATOM 575 C CA . ALA A 1 75 ? 3.631 4.374 -2.241 1.00 83.81 75 ALA A CA 1
ATOM 576 C C . ALA A 1 75 ? 4.904 5.048 -2.783 1.00 83.81 75 ALA A C 1
ATOM 578 O O . ALA A 1 75 ? 5.705 5.558 -2.004 1.00 83.81 75 ALA A O 1
ATOM 579 N N . LEU A 1 76 ? 5.090 5.090 -4.105 1.00 68.06 76 LEU A N 1
ATOM 580 C CA . LEU A 1 76 ? 6.309 5.597 -4.748 1.00 68.06 76 LEU A CA 1
ATOM 581 C C . LEU A 1 76 ? 6.074 6.694 -5.773 1.00 68.06 76 LEU A C 1
ATOM 583 O O . LEU A 1 76 ? 6.967 6.998 -6.570 1.00 68.06 76 LEU A O 1
ATOM 587 N N . VAL A 1 77 ? 4.881 7.280 -5.788 1.00 64.38 77 VAL A N 1
ATOM 588 C CA . VAL A 1 77 ? 4.597 8.385 -6.697 1.00 64.38 77 VAL A CA 1
ATOM 589 C C . VAL A 1 77 ? 5.329 9.635 -6.189 1.00 64.38 77 VAL A C 1
ATOM 591 O O . VAL A 1 77 ? 4.752 10.507 -5.542 1.00 64.38 77 VAL A O 1
ATOM 594 N N . GLU A 1 78 ? 6.626 9.754 -6.491 1.00 54.81 78 GLU A N 1
ATOM 595 C CA . GLU A 1 78 ? 7.223 11.078 -6.636 1.00 54.81 78 GLU A CA 1
ATOM 596 C C . GLU A 1 78 ? 6.541 11.743 -7.828 1.00 54.81 78 GLU A C 1
ATOM 598 O O . GLU A 1 78 ? 6.592 11.252 -8.959 1.00 54.81 78 GLU A O 1
ATOM 603 N N . LYS A 1 79 ? 5.840 12.841 -7.540 1.00 44.94 79 LYS A N 1
ATOM 604 C CA . LYS A 1 79 ? 5.035 13.598 -8.494 1.00 44.94 79 LYS A CA 1
ATOM 605 C C . LYS A 1 79 ? 5.889 14.052 -9.682 1.00 44.94 79 LYS A C 1
ATOM 607 O O . LYS A 1 79 ? 6.525 15.099 -9.631 1.00 44.94 79 LYS A O 1
ATOM 612 N N . VAL A 1 80 ? 5.801 13.334 -10.795 1.00 42.03 80 VAL A N 1
ATOM 613 C CA . VAL A 1 80 ? 5.707 14.006 -12.095 1.00 42.03 80 VAL A CA 1
ATOM 614 C C . VAL A 1 80 ? 4.267 14.523 -12.172 1.00 42.03 80 VAL A C 1
ATOM 616 O O . VAL A 1 80 ? 3.365 13.773 -11.788 1.00 42.03 80 VAL A O 1
ATOM 619 N N . PRO A 1 81 ? 4.005 15.780 -12.580 1.00 33.97 81 PRO A N 1
ATOM 620 C CA . PRO A 1 81 ? 2.643 16.284 -12.698 1.00 33.97 81 PRO A CA 1
ATOM 621 C C . PRO A 1 81 ? 1.947 15.530 -13.834 1.00 33.97 81 PRO A C 1
ATOM 623 O O . PRO A 1 81 ? 1.984 15.942 -14.989 1.00 33.97 81 PRO A O 1
ATOM 626 N N . SER A 1 82 ? 1.358 14.385 -13.503 1.00 38.03 82 SER A N 1
ATOM 627 C CA . SER A 1 82 ? 0.566 13.596 -14.428 1.00 38.03 82 SER A CA 1
ATOM 628 C C . SER A 1 82 ? -0.867 14.088 -14.344 1.00 38.03 82 SER A C 1
ATOM 630 O O . SER A 1 82 ? -1.468 14.151 -13.268 1.00 38.03 82 SER A O 1
ATOM 632 N N . GLN A 1 83 ? -1.359 14.528 -15.495 1.00 39.25 83 GLN A N 1
ATOM 633 C CA . GLN A 1 83 ? -2.709 15.017 -15.700 1.00 39.25 83 GLN A CA 1
ATOM 634 C C . GLN A 1 83 ? -3.719 13.961 -15.241 1.00 39.25 83 GLN A C 1
ATOM 636 O O . GLN A 1 83 ? -3.541 12.767 -15.465 1.00 39.25 83 GLN A O 1
ATOM 641 N N . GLY A 1 84 ? -4.751 14.428 -14.537 1.00 32.06 84 GLY A N 1
ATOM 642 C CA . GLY A 1 84 ? -5.722 13.577 -13.863 1.00 32.06 84 GLY A CA 1
ATOM 643 C C . GLY A 1 84 ? -6.529 12.668 -14.800 1.00 32.06 84 GLY A C 1
ATOM 644 O O . GLY A 1 84 ? -6.529 12.848 -16.020 1.00 32.06 84 GLY A O 1
ATOM 645 N N . PRO A 1 85 ? -7.260 11.702 -14.221 1.00 39.94 85 PRO A N 1
ATOM 646 C CA . PRO A 1 85 ? -8.016 10.713 -14.970 1.00 39.94 85 PRO A CA 1
ATOM 647 C C . PRO A 1 85 ? -9.213 11.385 -15.646 1.00 39.94 85 PRO A C 1
ATOM 649 O O . PRO A 1 85 ? -10.218 11.712 -15.010 1.00 39.94 85 PRO A O 1
ATOM 652 N N . GLN A 1 86 ? -9.119 11.594 -16.957 1.00 39.94 86 GLN A N 1
ATOM 653 C CA . GLN A 1 86 ? -10.309 11.804 -17.768 1.00 39.94 86 GLN A CA 1
ATOM 654 C C . GLN A 1 86 ? -11.077 10.484 -17.757 1.00 39.94 86 GLN A C 1
ATOM 656 O O . GLN A 1 86 ? -10.561 9.454 -18.183 1.00 39.94 86 GLN A O 1
ATOM 661 N N . ARG A 1 87 ? -12.311 10.515 -17.245 1.00 45.34 87 ARG A N 1
ATOM 662 C CA . ARG A 1 87 ? -13.332 9.500 -17.525 1.00 45.34 87 ARG A CA 1
ATOM 663 C C . ARG A 1 87 ? -13.508 9.445 -19.045 1.00 45.34 87 ARG A C 1
ATOM 665 O O . ARG A 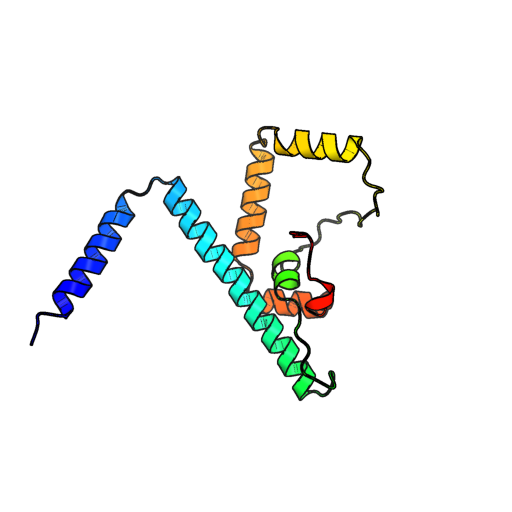1 87 ? -14.346 10.159 -19.589 1.00 45.34 87 ARG A O 1
ATOM 672 N N . SER A 1 88 ? -12.694 8.660 -19.741 1.00 49.53 88 SER A N 1
ATOM 673 C CA . SER A 1 88 ? -12.868 8.443 -21.166 1.00 49.53 88 SER A CA 1
ATOM 674 C C . SER A 1 88 ? -13.943 7.383 -21.337 1.00 49.53 88 SER A C 1
ATOM 676 O O . SER A 1 88 ? -13.846 6.246 -20.879 1.00 49.53 88 SER A O 1
ATOM 678 N N . THR A 1 89 ? -15.028 7.782 -21.983 1.00 49.00 89 THR A N 1
ATOM 679 C CA . THR A 1 89 ? -15.860 6.853 -22.736 1.00 49.00 89 THR A CA 1
ATOM 680 C C . THR A 1 89 ? -14.919 6.052 -23.634 1.00 49.00 89 THR A C 1
ATOM 682 O O . THR A 1 89 ? -14.361 6.639 -24.555 1.00 49.00 89 THR A O 1
ATOM 685 N N . CYS A 1 90 ? -14.683 4.779 -23.323 1.00 49.62 90 CYS A N 1
ATOM 686 C CA . CYS A 1 90 ? -13.763 3.932 -24.078 1.00 49.62 90 CYS A CA 1
ATOM 687 C C . CYS A 1 90 ? -14.272 3.812 -25.519 1.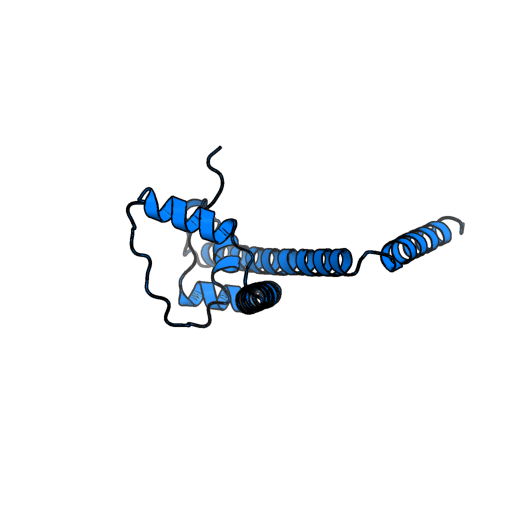00 49.62 90 CYS A C 1
ATOM 689 O O . CYS A 1 90 ? -15.305 3.180 -25.761 1.00 49.62 90 CYS A O 1
ATOM 691 N N . LYS A 1 91 ? -13.618 4.495 -26.461 1.00 80.81 91 LYS A N 1
ATOM 692 C CA . LYS A 1 91 ? -13.952 4.404 -27.881 1.00 80.81 91 LYS A CA 1
ATOM 693 C C . LYS A 1 91 ? -13.175 3.254 -28.513 1.00 80.81 91 LYS A C 1
ATOM 695 O O . LYS A 1 91 ? -12.136 2.833 -28.011 1.00 80.81 91 LYS A O 1
ATOM 700 N N . VAL A 1 92 ? -13.675 2.736 -29.633 1.00 77.31 92 VAL A N 1
ATOM 701 C CA . VAL A 1 92 ? -13.018 1.634 -30.359 1.00 77.31 92 VAL A CA 1
ATOM 702 C C . VAL A 1 92 ? -11.596 2.026 -30.771 1.00 77.31 92 VAL A C 1
ATOM 704 O O . VAL A 1 92 ? -10.699 1.188 -30.771 1.00 77.3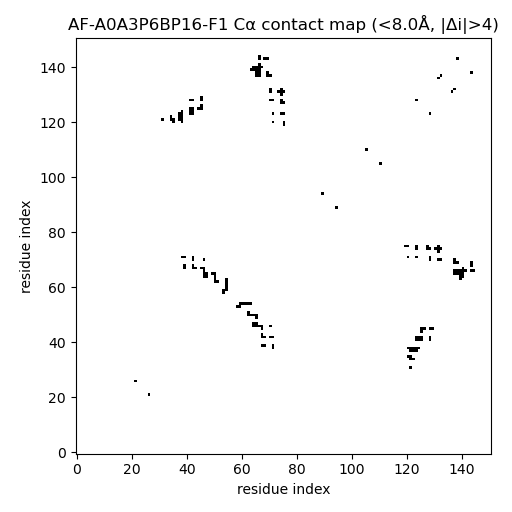1 92 VAL A O 1
ATOM 707 N N . GLU A 1 93 ? -11.373 3.308 -31.048 1.00 79.75 93 GLU A N 1
ATOM 708 C CA . GLU A 1 93 ? -10.062 3.876 -31.345 1.00 79.75 93 GLU A CA 1
ATOM 709 C C . GLU A 1 93 ? -9.089 3.754 -30.160 1.00 79.75 93 GLU A C 1
ATOM 711 O O . GLU A 1 93 ? -7.940 3.379 -30.376 1.00 79.75 93 GLU A O 1
ATOM 716 N N . ASP A 1 94 ? -9.555 3.952 -28.920 1.00 78.56 94 ASP A N 1
ATOM 717 C CA . ASP A 1 94 ? -8.730 3.819 -27.708 1.00 78.56 94 ASP A CA 1
ATOM 718 C C . ASP A 1 94 ? -8.306 2.352 -27.490 1.00 78.56 94 ASP A C 1
ATOM 720 O O . ASP A 1 94 ? -7.173 2.057 -27.106 1.00 78.56 94 ASP A O 1
ATOM 724 N N . CYS A 1 95 ? -9.200 1.401 -27.794 1.00 75.25 95 CYS A N 1
ATOM 725 C CA . CYS A 1 95 ? -8.891 -0.032 -27.761 1.00 75.25 95 CYS A CA 1
ATOM 726 C C . CYS A 1 95 ? -7.856 -0.421 -28.823 1.00 75.25 95 CYS A C 1
ATOM 728 O O . CYS A 1 95 ? -6.960 -1.221 -28.553 1.00 75.25 95 CYS A O 1
ATOM 730 N N . LEU A 1 96 ? -7.981 0.121 -30.037 1.00 84.44 96 LEU A N 1
ATOM 731 C CA . LEU A 1 96 ? -7.031 -0.137 -31.118 1.00 84.44 96 LEU A CA 1
ATOM 732 C C . LEU A 1 96 ? -5.660 0.459 -30.798 1.00 84.44 96 LEU A C 1
ATOM 734 O O . LEU A 1 96 ? -4.656 -0.221 -30.987 1.00 84.44 96 LEU A O 1
ATOM 738 N N . GLU A 1 97 ? -5.612 1.675 -30.256 1.00 79.19 97 GLU A N 1
ATOM 739 C CA . GLU A 1 97 ? -4.374 2.298 -29.787 1.00 79.19 97 GLU A CA 1
ATOM 740 C C . GLU A 1 97 ? -3.715 1.462 -28.683 1.00 79.19 97 GLU A C 1
ATOM 742 O O . GLU A 1 97 ? -2.520 1.178 -28.751 1.00 79.19 97 GLU A O 1
ATOM 747 N N . TYR A 1 98 ? -4.495 0.975 -27.714 1.00 74.06 98 TYR A N 1
ATOM 748 C CA . TYR A 1 98 ? -3.988 0.086 -26.672 1.00 74.06 98 TYR A CA 1
ATOM 749 C C . TYR A 1 98 ? -3.408 -1.214 -27.245 1.00 74.06 98 TYR A C 1
ATOM 751 O O . TYR A 1 98 ? -2.296 -1.606 -26.889 1.00 74.06 98 TYR A O 1
ATOM 759 N N . LEU A 1 99 ? -4.120 -1.873 -28.164 1.00 81.06 99 LEU A N 1
ATOM 760 C CA . LEU A 1 99 ? -3.649 -3.107 -28.799 1.00 81.06 99 LEU A CA 1
ATOM 761 C C . LEU A 1 99 ? -2.386 -2.877 -29.636 1.00 81.06 99 LEU A C 1
ATOM 763 O O . LEU A 1 99 ? -1.474 -3.701 -29.598 1.00 81.06 99 LEU A O 1
ATOM 767 N N . VAL A 1 100 ? -2.301 -1.752 -30.350 1.00 82.25 100 VAL A N 1
ATOM 768 C CA . VAL A 1 100 ? -1.107 -1.360 -31.112 1.00 82.25 100 VAL A CA 1
ATOM 769 C C . VAL A 1 100 ? 0.065 -1.083 -30.175 1.00 82.25 100 VAL A C 1
ATOM 771 O O . VAL A 1 100 ? 1.165 -1.563 -30.438 1.00 82.25 100 VAL A O 1
ATOM 774 N N . ASN A 1 101 ? -0.155 -0.396 -29.056 1.00 75.00 101 ASN A N 1
ATOM 775 C CA . ASN A 1 101 ? 0.879 -0.152 -28.049 1.00 75.00 101 ASN A CA 1
ATOM 776 C C . ASN A 1 101 ? 1.367 -1.454 -27.394 1.00 75.00 101 ASN A C 1
ATOM 778 O O . ASN A 1 101 ? 2.561 -1.614 -27.153 1.00 75.00 101 ASN A O 1
ATOM 782 N N . MET A 1 102 ? 0.469 -2.412 -27.151 1.00 72.38 102 MET A N 1
ATOM 783 C CA . MET A 1 102 ? 0.816 -3.726 -26.598 1.00 72.38 102 MET A CA 1
ATOM 784 C C . MET A 1 102 ? 1.554 -4.622 -27.604 1.00 72.38 102 MET A C 1
ATOM 786 O O . MET A 1 102 ? 2.422 -5.398 -27.206 1.00 72.38 102 MET A O 1
ATOM 790 N N . ALA A 1 103 ? 1.211 -4.530 -28.892 1.00 75.50 103 ALA A N 1
ATOM 791 C CA . ALA A 1 103 ? 1.830 -5.305 -29.968 1.00 75.50 103 ALA A CA 1
ATOM 792 C C . ALA A 1 103 ? 3.134 -4.683 -30.499 1.00 75.50 103 ALA A C 1
ATOM 794 O O . ALA A 1 103 ? 3.933 -5.376 -31.133 1.00 75.50 103 ALA A O 1
ATOM 795 N N . SER A 1 104 ? 3.357 -3.389 -30.260 1.00 75.50 104 SER A N 1
ATOM 796 C CA . SER A 1 104 ? 4.559 -2.690 -30.710 1.00 75.50 104 SER A CA 1
ATOM 797 C C . SER A 1 104 ? 5.779 -3.106 -29.882 1.00 75.50 104 SER A C 1
ATOM 799 O O . SER A 1 104 ? 5.699 -3.192 -28.653 1.00 75.50 104 SER A O 1
ATOM 801 N N . PRO A 1 105 ? 6.939 -3.355 -30.519 1.00 70.50 105 PRO A N 1
ATOM 802 C CA . PRO A 1 105 ? 8.171 -3.591 -29.788 1.00 70.50 105 PRO A CA 1
ATOM 803 C C . PRO A 1 105 ? 8.519 -2.323 -29.012 1.00 70.50 105 PRO A C 1
ATOM 805 O O . PRO A 1 105 ? 8.789 -1.276 -29.601 1.00 70.50 105 PRO A O 1
ATOM 808 N N . LYS A 1 106 ? 8.497 -2.433 -27.682 1.00 74.06 106 LYS A N 1
ATOM 809 C CA . LYS A 1 106 ? 8.863 -1.336 -26.785 1.00 74.06 106 LYS A CA 1
ATOM 810 C C . LYS A 1 106 ? 10.242 -0.825 -27.159 1.00 74.06 106 LYS A C 1
ATOM 812 O O . LYS A 1 106 ? 11.187 -1.604 -27.313 1.00 74.06 106 LYS A O 1
ATOM 817 N N . THR A 1 107 ? 10.356 0.487 -27.299 1.00 79.62 107 THR A N 1
ATOM 818 C CA . THR A 1 107 ? 11.650 1.120 -27.533 1.00 79.62 107 THR A CA 1
ATOM 819 C C . THR A 1 107 ? 12.569 0.865 -26.337 1.00 79.62 107 THR A C 1
ATOM 821 O O . THR A 1 107 ? 12.113 0.668 -25.208 1.00 79.62 107 THR A O 1
ATOM 824 N N . GLU A 1 108 ? 13.890 0.901 -26.537 1.00 75.75 108 GLU A N 1
ATOM 825 C CA . GLU A 1 108 ? 14.823 0.736 -25.413 1.00 75.75 108 GLU A CA 1
ATOM 826 C C . GLU A 1 108 ? 14.612 1.785 -24.305 1.00 75.75 108 GLU A C 1
ATOM 828 O O . GLU A 1 108 ? 14.928 1.537 -23.144 1.00 75.75 108 GLU A O 1
ATOM 833 N N . ALA A 1 109 ? 14.101 2.970 -24.655 1.00 78.19 109 ALA A N 1
ATOM 834 C CA . ALA A 1 109 ? 13.768 4.015 -23.695 1.00 78.19 109 ALA A CA 1
ATOM 835 C C . ALA A 1 109 ? 12.575 3.617 -22.811 1.00 78.19 109 ALA A C 1
ATOM 837 O O . ALA A 1 109 ? 12.668 3.727 -21.591 1.00 78.19 109 ALA A O 1
ATOM 838 N N . GLU A 1 110 ? 11.497 3.093 -23.399 1.00 76.81 110 GLU A N 1
ATOM 839 C CA . GLU A 1 110 ? 10.326 2.607 -22.656 1.00 76.81 110 GLU A CA 1
ATOM 840 C C . GLU A 1 110 ? 10.664 1.397 -21.790 1.00 76.81 110 GLU A C 1
ATOM 842 O O . GLU A 1 110 ? 10.231 1.321 -20.643 1.00 76.81 110 GLU A O 1
ATOM 847 N N . LEU A 1 111 ? 11.490 0.478 -22.300 1.00 70.44 111 LEU A N 1
ATOM 848 C CA . LEU A 1 111 ? 11.952 -0.667 -21.522 1.00 70.44 111 LEU A CA 1
ATOM 849 C C . LEU A 1 111 ? 12.750 -0.213 -20.290 1.00 70.44 111 LEU A C 1
ATOM 851 O O . LEU A 1 111 ? 12.483 -0.680 -19.186 1.00 70.44 111 LEU A O 1
ATOM 855 N N . ARG A 1 112 ? 13.656 0.763 -20.456 1.00 75.44 112 ARG A N 1
ATOM 856 C CA . ARG A 1 112 ? 14.414 1.363 -19.347 1.00 75.44 112 ARG A CA 1
ATOM 857 C C . ARG A 1 112 ? 13.513 2.077 -18.335 1.00 75.44 112 ARG A C 1
ATOM 859 O O . ARG A 1 112 ? 13.786 2.015 -17.140 1.00 75.44 112 ARG A O 1
ATOM 866 N N . GLU A 1 113 ? 12.455 2.758 -18.772 1.00 75.94 113 GLU A N 1
ATOM 867 C CA . GLU A 1 113 ? 11.495 3.401 -17.862 1.00 75.94 113 GLU A CA 1
ATOM 868 C C . GLU A 1 113 ? 10.658 2.377 -17.084 1.00 75.94 113 GLU A C 1
ATOM 870 O O . GLU A 1 113 ? 10.486 2.521 -15.872 1.00 75.94 113 GLU A O 1
ATOM 875 N N . MET A 1 114 ? 10.212 1.301 -17.734 1.00 65.62 114 MET A N 1
ATOM 876 C CA . MET A 1 114 ? 9.523 0.199 -17.061 1.00 65.62 114 MET A CA 1
ATOM 877 C C . MET A 1 114 ? 10.422 -0.502 -16.036 1.00 65.62 114 MET A C 1
ATOM 879 O O . MET A 1 114 ? 9.985 -0.742 -14.913 1.00 65.62 114 MET A O 1
ATOM 883 N N . GLU A 1 115 ? 11.688 -0.765 -16.374 1.00 68.50 115 GLU A N 1
ATOM 884 C CA . GLU A 1 115 ? 12.676 -1.321 -15.438 1.00 68.50 115 GLU A CA 1
ATOM 885 C C . GLU A 1 115 ? 12.921 -0.382 -14.250 1.00 68.50 115 GLU A C 1
ATOM 887 O O . GLU A 1 115 ? 12.983 -0.837 -13.111 1.00 68.50 115 GLU A O 1
ATOM 892 N N . LYS A 1 116 ? 12.997 0.939 -14.469 1.00 68.81 116 LYS A N 1
ATOM 893 C CA . LYS A 1 116 ? 13.096 1.919 -13.373 1.00 68.81 116 LYS A CA 1
ATOM 894 C C . LYS A 1 116 ? 11.858 1.908 -12.481 1.00 68.81 116 LYS A C 1
ATOM 896 O O . LYS A 1 116 ? 12.001 2.001 -11.266 1.00 68.81 116 LYS A O 1
ATOM 901 N N . GLN A 1 117 ? 10.656 1.827 -13.051 1.00 66.75 117 GLN A N 1
ATOM 902 C CA . GLN A 1 117 ? 9.417 1.749 -12.271 1.00 66.75 117 GLN A CA 1
ATOM 903 C C . GLN A 1 117 ? 9.344 0.448 -11.465 1.00 66.75 117 GLN A C 1
ATOM 905 O O . GLN A 1 117 ? 8.990 0.484 -10.287 1.00 66.75 117 GLN A O 1
ATOM 910 N N . GLN A 1 118 ? 9.753 -0.674 -12.057 1.00 65.50 118 GLN A N 1
ATOM 911 C CA . GLN A 1 118 ? 9.836 -1.964 -11.379 1.00 65.50 118 GLN A CA 1
ATOM 912 C C . GLN A 1 118 ? 10.873 -1.941 -10.250 1.00 65.50 118 GLN A C 1
ATOM 914 O O . GLN A 1 118 ? 10.552 -2.305 -9.124 1.00 65.50 118 GLN A O 1
ATOM 919 N N . GLN A 1 119 ? 12.072 -1.412 -10.513 1.00 64.44 119 GLN A N 1
ATOM 920 C CA . GLN A 1 119 ? 13.135 -1.255 -9.516 1.00 64.44 119 GLN A CA 1
ATOM 921 C C . GLN A 1 119 ? 12.740 -0.311 -8.372 1.00 64.44 119 GLN A C 1
ATOM 923 O O . GLN A 1 119 ? 13.251 -0.405 -7.255 1.00 64.44 119 GLN A O 1
ATOM 928 N N . ARG A 1 120 ? 11.860 0.655 -8.654 1.00 65.75 120 ARG A N 1
ATOM 929 C CA . ARG A 1 120 ? 11.275 1.510 -7.624 1.00 65.75 120 ARG A CA 1
ATOM 930 C C . ARG A 1 120 ? 10.307 0.691 -6.776 1.00 65.75 120 ARG A C 1
ATOM 932 O O . ARG A 1 120 ? 10.520 0.642 -5.569 1.00 65.75 120 ARG A O 1
ATOM 939 N N . ARG A 1 121 ? 9.313 0.021 -7.385 1.00 63.50 121 ARG A N 1
ATOM 940 C CA . ARG A 1 121 ? 8.329 -0.836 -6.684 1.00 63.50 121 ARG A CA 1
ATOM 941 C C . ARG A 1 121 ? 8.995 -1.889 -5.808 1.00 63.50 121 ARG A C 1
ATOM 943 O O . ARG A 1 121 ? 8.569 -2.085 -4.679 1.00 63.50 121 ARG A O 1
ATOM 950 N N . SER A 1 122 ? 10.107 -2.460 -6.251 1.00 63.81 122 SER A N 1
ATOM 951 C CA . SER A 1 122 ? 10.853 -3.433 -5.459 1.00 63.81 122 SER A CA 1
ATOM 952 C C . SER A 1 122 ? 11.526 -2.893 -4.196 1.00 63.81 122 SER A C 1
ATOM 954 O O . SER A 1 122 ? 11.927 -3.667 -3.328 1.00 63.81 122 SER A O 1
ATOM 956 N N . LYS A 1 123 ? 11.636 -1.568 -4.049 1.00 78.75 123 LYS A N 1
ATOM 957 C CA . LYS A 1 123 ? 12.228 -0.919 -2.873 1.00 78.75 123 LYS A CA 1
ATOM 958 C C . LYS A 1 123 ? 11.186 -0.377 -1.888 1.00 78.75 123 LYS A C 1
ATOM 960 O O . LYS A 1 123 ? 11.579 0.256 -0.911 1.00 78.75 123 LYS A O 1
ATOM 965 N N . ILE A 1 124 ? 9.886 -0.603 -2.111 1.00 85.12 124 ILE A N 1
ATOM 966 C CA . ILE A 1 124 ? 8.838 -0.118 -1.199 1.00 85.12 124 ILE A CA 1
ATOM 967 C C . ILE A 1 124 ? 9.086 -0.657 0.206 1.00 85.12 124 ILE A C 1
ATOM 969 O O . ILE A 1 124 ? 9.109 -1.865 0.440 1.00 85.12 124 ILE A O 1
ATOM 973 N N . THR A 1 125 ? 9.234 0.256 1.160 1.00 91.06 125 THR A N 1
ATOM 974 C CA . THR A 1 125 ? 9.298 -0.076 2.579 1.00 91.06 125 THR A CA 1
ATOM 975 C C . THR A 1 125 ? 7.962 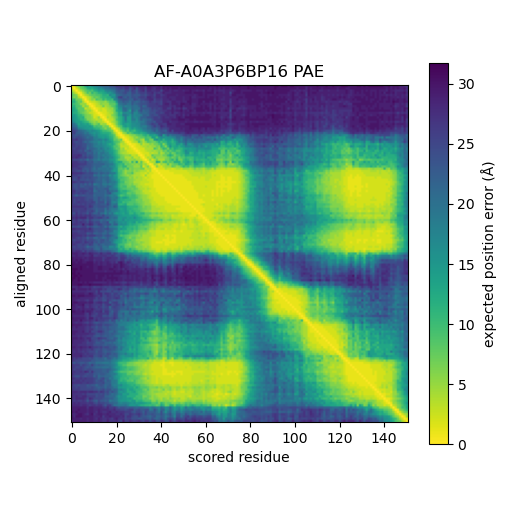0.201 3.262 1.00 91.06 125 THR A C 1
ATOM 977 O O . THR A 1 125 ? 7.144 0.989 2.789 1.00 91.06 125 THR A O 1
ATOM 980 N N . VAL A 1 126 ? 7.762 -0.383 4.448 1.00 91.88 126 VAL A N 1
ATOM 981 C CA . VAL A 1 126 ? 6.591 -0.088 5.298 1.00 91.88 126 VAL A CA 1
ATOM 982 C C . VAL A 1 126 ? 6.469 1.416 5.569 1.00 91.88 126 VAL A C 1
ATOM 984 O O . VAL A 1 126 ? 5.364 1.951 5.609 1.00 91.88 126 VAL A O 1
ATOM 987 N N . LYS A 1 127 ? 7.599 2.120 5.722 1.00 92.94 127 LYS A N 1
ATOM 988 C CA . LYS A 1 127 ? 7.625 3.575 5.910 1.00 92.94 127 LYS A CA 1
ATOM 989 C C . LYS A 1 127 ? 7.021 4.300 4.708 1.00 92.94 127 LYS A C 1
ATOM 991 O O . LYS A 1 127 ? 6.201 5.190 4.908 1.00 92.94 127 LYS A O 1
ATOM 996 N N . ASP A 1 128 ? 7.392 3.909 3.492 1.00 91.00 128 ASP A N 1
ATOM 997 C CA . ASP A 1 128 ? 6.886 4.538 2.265 1.00 91.00 128 ASP A CA 1
ATOM 998 C C . ASP A 1 128 ? 5.372 4.318 2.129 1.00 91.00 128 ASP A C 1
ATOM 1000 O O . ASP A 1 128 ? 4.622 5.248 1.829 1.00 91.00 128 ASP A O 1
ATOM 1004 N N . CYS A 1 129 ? 4.895 3.116 2.471 1.00 92.12 129 CYS A N 1
ATOM 1005 C CA . CYS A 1 129 ? 3.467 2.819 2.545 1.00 92.12 129 CYS A CA 1
ATOM 1006 C C . CYS A 1 129 ? 2.727 3.706 3.560 1.00 92.12 129 CYS A C 1
ATOM 1008 O O . CYS A 1 129 ? 1.659 4.236 3.258 1.00 92.12 129 CYS A O 1
ATOM 1010 N N . LEU A 1 130 ? 3.280 3.893 4.762 1.00 92.75 130 LEU A N 1
ATOM 1011 C CA . LEU A 1 130 ? 2.664 4.745 5.784 1.00 92.75 130 LEU A CA 1
ATOM 1012 C C . LEU A 1 130 ? 2.643 6.216 5.359 1.00 92.75 130 LEU A C 1
ATOM 1014 O O . LEU A 1 130 ? 1.629 6.888 5.532 1.00 92.75 130 LEU A O 1
ATOM 1018 N N . GLU A 1 131 ? 3.726 6.715 4.763 1.00 91.94 131 GLU A N 1
ATOM 1019 C CA . GLU A 1 131 ? 3.758 8.075 4.222 1.00 91.94 131 GLU A CA 1
ATOM 1020 C C . GLU A 1 131 ? 2.691 8.292 3.149 1.00 91.94 131 GLU A C 1
ATOM 1022 O O . GLU A 1 131 ? 2.032 9.331 3.146 1.00 91.94 131 GLU A O 1
ATOM 1027 N N . CYS A 1 132 ? 2.509 7.318 2.258 1.00 89.62 132 CYS A N 1
ATOM 1028 C CA . CYS A 1 132 ? 1.466 7.344 1.241 1.00 89.62 132 CYS A CA 1
ATOM 1029 C C . CYS A 1 132 ? 0.069 7.379 1.866 1.00 89.62 132 CYS A C 1
ATOM 1031 O O . CYS A 1 132 ? -0.702 8.295 1.581 1.00 89.62 132 CYS A O 1
ATOM 1033 N N . ALA A 1 133 ? -0.222 6.459 2.789 1.00 90.75 133 ALA A N 1
ATOM 1034 C CA . ALA A 1 133 ? -1.508 6.403 3.478 1.00 90.75 133 ALA A CA 1
ATOM 1035 C C . ALA A 1 133 ? -1.831 7.695 4.242 1.00 90.75 133 ALA A C 1
ATOM 1037 O O . ALA A 1 133 ? -2.990 8.094 4.314 1.00 90.75 133 ALA A O 1
ATOM 1038 N N . PHE A 1 134 ? -0.827 8.361 4.818 1.00 89.06 134 PHE A N 1
ATOM 1039 C CA . PHE A 1 134 ? -1.031 9.624 5.529 1.00 89.06 134 PHE A CA 1
ATOM 1040 C C . PHE A 1 134 ? -1.192 10.831 4.600 1.00 89.06 134 PHE A C 1
ATOM 1042 O O . PHE A 1 134 ? -1.847 11.795 4.990 1.00 89.06 134 PHE A O 1
ATOM 1049 N N . LYS A 1 135 ? -0.616 10.794 3.393 1.00 88.69 135 LYS A N 1
ATOM 1050 C CA . LYS A 1 135 ? -0.738 11.869 2.396 1.00 88.69 135 LYS A CA 1
ATOM 1051 C C . LYS A 1 135 ? -2.046 11.779 1.611 1.00 88.69 135 LYS A C 1
ATOM 1053 O O . LYS A 1 135 ? -2.771 12.764 1.533 1.00 88.69 135 LYS A O 1
ATOM 1058 N N . GLU A 1 136 ? -2.336 10.611 1.046 1.00 85.00 136 GLU A N 1
ATOM 1059 C CA . GLU A 1 136 ? -3.446 10.405 0.104 1.00 85.00 136 GLU A CA 1
ATOM 1060 C C . GLU A 1 136 ? -4.685 9.784 0.776 1.00 85.00 136 GLU A C 1
ATOM 1062 O O . GLU A 1 136 ? -5.774 9.756 0.202 1.00 85.00 136 GLU A O 1
ATOM 1067 N N . GLY A 1 137 ? -4.541 9.296 2.011 1.00 85.06 137 GLY A N 1
ATOM 1068 C CA . GLY A 1 137 ? -5.509 8.389 2.618 1.00 85.06 137 GLY A CA 1
ATOM 1069 C C . GLY A 1 137 ? -5.309 6.956 2.126 1.00 85.06 137 GLY A C 1
ATOM 1070 O O . GLY A 1 137 ? -4.534 6.688 1.211 1.00 85.06 137 GLY A O 1
ATOM 1071 N N . ILE A 1 138 ? -6.010 6.009 2.746 1.00 88.88 138 ILE A N 1
ATOM 1072 C CA . ILE A 1 138 ? -6.027 4.615 2.300 1.00 88.88 138 ILE A CA 1
ATOM 1073 C C . ILE A 1 138 ? -7.483 4.151 2.156 1.00 88.88 138 ILE A C 1
ATOM 1075 O O . ILE A 1 138 ? -8.264 4.273 3.108 1.00 88.88 138 ILE A O 1
ATOM 1079 N N . PRO A 1 139 ? -7.896 3.663 0.974 1.00 87.69 139 PRO A N 1
ATOM 1080 C CA . PRO A 1 139 ? -9.238 3.139 0.787 1.00 87.69 139 PRO A CA 1
ATO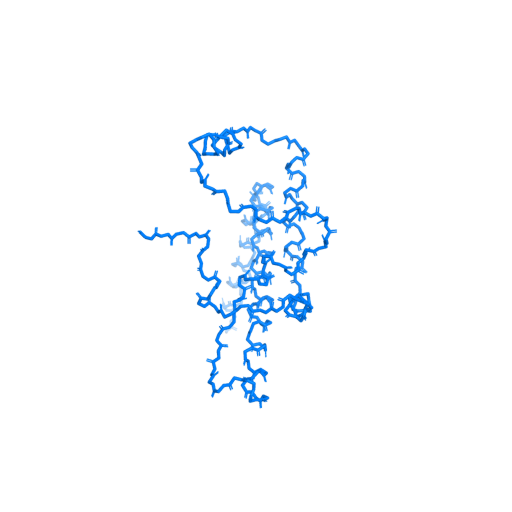M 1081 C C . PRO A 1 139 ? -9.409 1.817 1.539 1.00 87.69 139 PRO A C 1
ATOM 1083 O O . PRO A 1 139 ? -8.464 1.039 1.714 1.00 87.69 139 PRO A O 1
ATOM 1086 N N . ARG A 1 140 ? -10.651 1.543 1.949 1.00 86.44 140 ARG A N 1
ATOM 1087 C CA . ARG A 1 140 ? -11.044 0.195 2.378 1.00 86.44 140 ARG A CA 1
ATOM 1088 C C . ARG A 1 140 ? -10.754 -0.784 1.251 1.00 86.44 140 ARG A C 1
ATOM 1090 O O . ARG A 1 140 ? -10.880 -0.413 0.083 1.00 86.44 140 ARG A O 1
ATOM 1097 N N . TYR A 1 141 ? -10.420 -2.016 1.607 1.00 81.88 141 TYR A N 1
ATOM 1098 C CA . TYR A 1 141 ? -10.140 -3.074 0.644 1.00 81.88 141 TYR A CA 1
ATOM 1099 C C . TYR A 1 141 ? -11.247 -3.185 -0.419 1.00 81.88 141 TYR A C 1
ATOM 1101 O O . TYR A 1 141 ? -10.973 -3.089 -1.612 1.00 81.88 141 TYR A O 1
ATOM 1109 N N . GLU A 1 142 ? -12.507 -3.211 0.021 1.00 78.44 142 GLU A N 1
ATOM 1110 C CA . GLU A 1 142 ? -13.703 -3.291 -0.833 1.00 78.44 142 GLU A CA 1
ATOM 1111 C C . GLU A 1 142 ? -13.822 -2.161 -1.871 1.00 78.44 142 GLU A C 1
ATOM 1113 O O . GLU A 1 142 ? -14.386 -2.360 -2.940 1.00 78.44 142 GLU A O 1
ATOM 1118 N N . HIS A 1 143 ? -13.297 -0.968 -1.577 1.00 79.94 143 HIS A N 1
ATOM 1119 C CA . HIS A 1 143 ? -13.390 0.194 -2.469 1.00 79.94 143 HIS A CA 1
ATOM 1120 C C . HIS A 1 143 ? -12.218 0.303 -3.451 1.00 79.94 143 HIS A C 1
ATOM 1122 O O . HIS A 1 143 ? -12.251 1.147 -4.344 1.00 79.94 143 HIS A O 1
ATOM 1128 N N . TRP A 1 144 ? -11.171 -0.502 -3.261 1.00 74.12 144 TRP A N 1
ATOM 1129 C CA . TRP A 1 144 ? -10.010 -0.560 -4.153 1.00 74.12 144 TRP A CA 1
ATOM 1130 C C . TRP A 1 144 ? -9.948 -1.857 -4.962 1.00 74.12 144 TRP A C 1
ATOM 1132 O O . TRP A 1 144 ? -9.161 -1.961 -5.902 1.00 74.12 144 TRP A O 1
ATOM 1142 N N . ALA A 1 145 ? -10.758 -2.853 -4.603 1.00 55.12 145 ALA A N 1
ATOM 1143 C CA . ALA A 1 145 ? -10.819 -4.101 -5.333 1.00 55.12 145 ALA A CA 1
ATOM 1144 C C . ALA A 1 145 ? -11.289 -3.851 -6.783 1.00 55.12 145 ALA A C 1
ATOM 1146 O O . ALA A 1 145 ? -12.374 -3.322 -7.017 1.00 55.12 145 ALA A O 1
ATOM 1147 N N . HIS A 1 146 ? -10.450 -4.294 -7.728 1.00 52.09 146 HIS A N 1
ATOM 1148 C CA . HIS A 1 146 ? -10.672 -4.468 -9.172 1.00 52.09 146 HIS A CA 1
ATOM 1149 C C . HIS A 1 146 ? -10.362 -3.294 -10.126 1.00 52.09 146 HIS A C 1
ATOM 1151 O O . HIS A 1 146 ? -11.240 -2.581 -10.604 1.00 52.09 146 HIS A O 1
ATOM 1157 N N . LEU A 1 147 ? -9.102 -3.263 -10.580 1.00 54.19 147 LEU A N 1
ATOM 1158 C CA . LEU A 1 147 ? -8.745 -3.008 -11.988 1.00 54.19 147 LEU A CA 1
ATOM 1159 C C . LEU A 1 147 ? -8.180 -4.287 -12.645 1.00 54.19 147 LEU A C 1
ATOM 1161 O O . LEU A 1 147 ? -7.140 -4.262 -13.297 1.00 54.19 147 LEU A O 1
ATOM 1165 N N . GLY A 1 148 ? -8.841 -5.432 -12.455 1.00 47.56 148 GLY A N 1
ATOM 1166 C CA . GLY A 1 148 ? -8.426 -6.684 -13.090 1.00 47.56 148 GL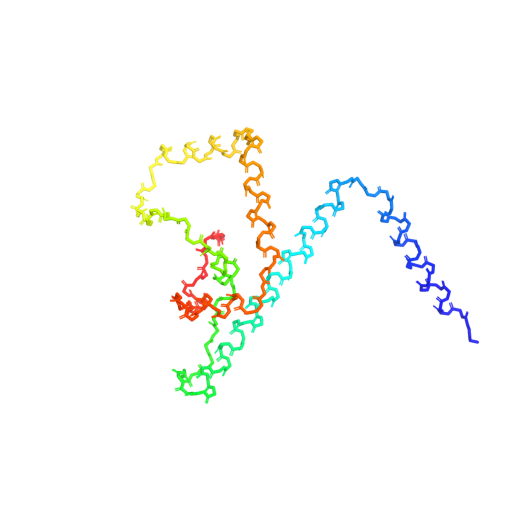Y A CA 1
ATOM 1167 C C . GLY A 1 148 ? -9.236 -7.887 -12.619 1.00 47.56 148 GLY A C 1
ATOM 1168 O O . GLY A 1 148 ? -9.342 -8.118 -11.419 1.00 47.56 148 GLY A O 1
ATOM 1169 N N . CYS A 1 149 ? -9.769 -8.624 -13.595 1.00 42.25 149 CYS A N 1
ATOM 1170 C CA . CYS A 1 149 ? -10.574 -9.846 -13.496 1.00 42.25 149 CYS A CA 1
ATOM 1171 C C . CYS A 1 149 ? -12.006 -9.638 -12.980 1.00 42.25 149 CYS A C 1
ATOM 1173 O O . CYS A 1 149 ? -12.293 -9.727 -11.791 1.00 42.25 149 CYS A O 1
ATOM 1175 N N . VAL A 1 150 ? -12.899 -9.367 -13.936 1.00 39.03 150 VAL A N 1
ATOM 1176 C CA . VAL A 1 150 ? -14.290 -9.827 -13.884 1.00 39.03 150 VAL A CA 1
ATOM 1177 C C . VAL A 1 150 ? -14.250 -11.279 -14.372 1.00 39.03 150 VAL A C 1
ATOM 1179 O O . VAL A 1 150 ? -13.685 -11.515 -15.443 1.00 39.03 150 VAL A O 1
ATOM 1182 N N . ASP A 1 151 ? -14.749 -12.211 -13.561 1.00 35.22 151 ASP A N 1
ATOM 1183 C CA . ASP A 1 151 ? -14.933 -13.628 -13.920 1.00 35.22 151 ASP A CA 1
ATOM 1184 C C . ASP A 1 151 ? -15.839 -13.821 -15.152 1.00 35.22 151 ASP A C 1
ATOM 1186 O O . ASP A 1 151 ? -16.786 -13.016 -15.337 1.00 35.22 151 ASP A O 1
#

Organism: Brassica oleracea (NCBI:txid3712)

Secondary structure (DSSP, 8-state):
--SHHHHHHHHHHHHHHHHTTS-HHHHHHHHHHHHHHHHHHHHHHHHHHHHHHHHHTTSSSS---B-HHHHHHHTT-----PPP-------HHHHHHHHHHHHS---HHHHHHHHHHHHHHTT--HHHHHHHHHHH---BHHHH--SS---

Mean predicted aligned error: 15.75 Å

Radius of gyration: 21.45 Å; Cα contacts (8 Å, |Δi|>4): 101; chains: 1; bounding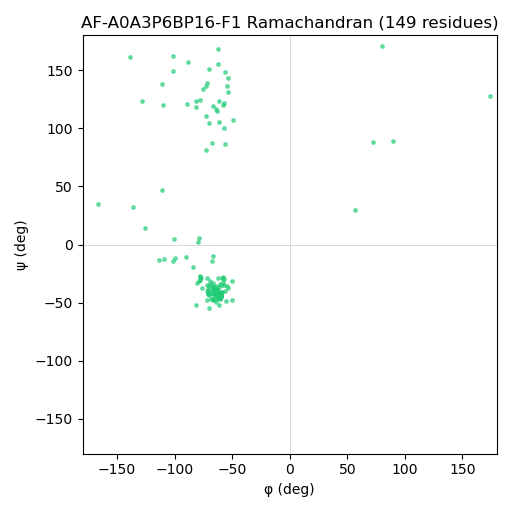 box: 42×57×50 Å

Foldseek 3Di:
DPPPVVVVVVVVVVVVVVVVPDDPVVVVVVVLVVLLVQLLVLLQVLQVVVQVVCVVVVVDVDRFGFDSVCLLVQLQPPDPPDDDDDPDPDDPVNVVVVVCVVPDDDDPVRVVVVVVVSVSSSPDHNVSSNVRCVPVNIDGNVVPPDPDDDD

Nearest PDB structures (foldseek):
  4bjn-assembly1_B  TM=2.945E-01  e=4.741E+00  Melampsora lini

Sequence (151 aa):
MCYGTLVCEQVSYLLQKMSSRCHPNCQRAAAAKEEDDSAERAATVAANLISTARVILKLDREFTEYSAQFLVDNALVEKVPSQGPQRSTCKVEDCLEYLVNMASPKTEAELREMEKQQQRRSKITVKDCLECAFKEGIPRYEHWAHLGCVD

Solvent-accessible surface area (backbone atoms only — not comparable to full-atom values): 8751 Å² total; per-residue (Å²): 142,81,71,69,62,60,52,53,54,50,48,52,50,49,54,52,60,62,58,74,70,52,57,73,69,53,53,51,51,52,53,54,45,60,26,46,57,41,15,53,50,22,15,43,53,34,24,50,51,51,27,49,50,32,39,77,70,61,76,32,98,55,87,52,64,39,35,28,66,58,28,59,75,49,34,74,70,73,81,68,94,67,80,75,89,73,87,66,80,84,44,73,65,55,55,50,52,50,52,50,60,71,70,44,84,72,48,74,66,54,51,51,50,51,51,52,53,49,60,48,48,39,61,44,41,41,65,38,25,48,54,31,36,72,71,76,50,72,54,44,32,84,78,62,66,71,97,69,83,84,133